Protein AF-A0A072TR46-F1 (afdb_monomer_lite)

Secondary structure (DSSP, 8-state):
-HHHHHHHHHHSPPPP-----B-SSTTSSPPBTTBEEEEETTEEEEE--

Radius of gyration: 16.88 Å; chains: 1; bounding box: 39×19×39 Å

Sequence (49 aa):
MLIYAFIIFLSIPLPPTRKTIPCKTKVDCPQQIYYVVECLDGFCDYWRD

Structure (mmCIF, N/CA/C/O backbone):
data_AF-A0A072TR46-F1
#
_entry.id   AF-A0A072TR46-F1
#
loop_
_atom_site.group_PDB
_atom_site.id
_atom_site.type_symbol
_atom_site.label_atom_id
_atom_site.label_alt_id
_atom_site.label_comp_id
_atom_site.label_asym_id
_atom_site.label_entity_id
_atom_site.label_seq_id
_atom_site.pdbx_PDB_ins_code
_atom_site.Cartn_x
_atom_site.Cartn_y
_atom_site.Cartn_z
_atom_site.occupancy
_atom_site.B_iso_or_equiv
_atom_site.auth_seq_id
_atom_site.auth_comp_id
_atom_site.auth_asym_id
_atom_site.auth_atom_id
_atom_site.pdbx_PDB_model_num
ATOM 1 N N . MET A 1 1 ? -27.208 -7.944 27.698 1.00 61.38 1 MET A N 1
ATOM 2 C CA . MET A 1 1 ? -26.272 -8.844 26.979 1.00 61.38 1 MET A CA 1
ATOM 3 C C . MET A 1 1 ? -25.592 -8.195 25.758 1.00 61.38 1 MET A C 1
ATOM 5 O O . MET A 1 1 ? -24.795 -8.854 25.113 1.00 61.38 1 MET A O 1
ATOM 9 N N . LEU A 1 2 ? -25.818 -6.903 25.464 1.00 58.72 2 LEU A N 1
ATOM 10 C CA . LEU A 1 2 ? -25.221 -6.194 24.312 1.00 58.72 2 LEU A CA 1
ATOM 11 C C . LEU A 1 2 ? -23.759 -5.752 24.516 1.00 58.72 2 LEU A C 1
ATOM 13 O O . LEU A 1 2 ? -23.021 -5.589 23.551 1.00 58.72 2 LEU A O 1
ATOM 17 N N . ILE A 1 3 ? -23.330 -5.594 25.772 1.00 61.16 3 ILE A N 1
ATOM 18 C CA . ILE A 1 3 ? -21.981 -5.121 26.131 1.00 61.16 3 ILE A CA 1
ATOM 19 C C . ILE A 1 3 ? -20.909 -6.109 25.653 1.00 61.16 3 ILE A C 1
ATOM 21 O O . ILE A 1 3 ? -19.856 -5.709 25.168 1.00 61.16 3 ILE A O 1
ATOM 25 N N . TYR A 1 4 ? -21.205 -7.408 25.729 1.00 60.09 4 TYR A N 1
ATOM 26 C CA . TYR A 1 4 ? -20.256 -8.462 25.379 1.00 60.09 4 TYR A CA 1
ATOM 27 C C . TYR A 1 4 ? -19.943 -8.489 23.877 1.00 60.09 4 TYR A C 1
ATOM 29 O O . TYR A 1 4 ? -18.789 -8.642 23.492 1.00 60.09 4 TYR A O 1
ATOM 37 N N . ALA A 1 5 ? -20.949 -8.262 23.024 1.00 62.31 5 ALA A N 1
ATOM 38 C CA . ALA A 1 5 ? -20.763 -8.215 21.574 1.00 62.31 5 ALA A CA 1
ATOM 39 C C . ALA A 1 5 ? -19.880 -7.032 21.140 1.00 62.31 5 ALA A C 1
ATOM 41 O O . ALA A 1 5 ? -19.050 -7.176 20.247 1.00 62.31 5 ALA A O 1
ATOM 42 N N . PHE A 1 6 ? -20.005 -5.882 21.808 1.00 62.00 6 PHE A N 1
ATOM 43 C CA . PHE A 1 6 ? -19.208 -4.692 21.499 1.00 62.00 6 PHE A CA 1
ATOM 44 C C . PHE A 1 6 ? -17.722 -4.872 21.858 1.00 62.00 6 PHE A C 1
ATOM 46 O O . PHE A 1 6 ? -16.839 -4.436 21.122 1.00 62.00 6 PHE A O 1
ATOM 53 N N . ILE A 1 7 ? -17.441 -5.579 22.959 1.00 67.50 7 ILE A N 1
ATOM 54 C CA . ILE A 1 7 ? -16.074 -5.920 23.383 1.00 67.50 7 ILE A CA 1
ATOM 55 C C . ILE A 1 7 ? -15.415 -6.888 22.390 1.00 67.50 7 ILE A C 1
ATOM 57 O O . ILE A 1 7 ? -14.231 -6.738 22.088 1.00 67.50 7 ILE A O 1
ATOM 61 N N . ILE A 1 8 ? -16.176 -7.843 21.844 1.00 66.75 8 ILE A N 1
ATOM 62 C CA . ILE A 1 8 ? -15.680 -8.782 20.826 1.00 66.75 8 ILE A CA 1
ATOM 63 C C . ILE A 1 8 ? -15.248 -8.023 19.567 1.00 66.75 8 ILE A C 1
ATOM 65 O O . ILE A 1 8 ? -14.154 -8.253 19.072 1.00 66.75 8 ILE A O 1
ATOM 69 N N . PHE A 1 9 ? -16.040 -7.057 19.093 1.00 64.69 9 PHE A N 1
ATOM 70 C CA . PHE A 1 9 ? -15.664 -6.235 17.935 1.00 64.69 9 PHE A CA 1
ATOM 71 C C . PHE A 1 9 ? -14.377 -5.425 18.153 1.00 64.69 9 PHE A C 1
ATOM 73 O O . PHE A 1 9 ? -13.553 -5.342 17.247 1.00 64.69 9 PHE A O 1
ATOM 80 N N . LEU A 1 10 ? -14.175 -4.865 19.351 1.00 64.50 10 LEU A N 1
ATOM 81 C CA . LEU A 1 10 ? -12.965 -4.104 19.704 1.00 64.50 10 LEU A CA 1
ATOM 82 C C . LEU A 1 10 ? -11.706 -4.970 19.836 1.00 64.50 10 LEU A C 1
ATOM 84 O O . LEU A 1 10 ? -10.596 -4.452 19.745 1.00 64.50 10 LEU A O 1
ATOM 88 N N . SER A 1 11 ? -11.872 -6.268 20.082 1.00 71.38 11 SER A N 1
ATOM 89 C CA . SER A 1 11 ? -10.768 -7.217 20.249 1.00 71.38 11 SER A CA 1
ATOM 90 C C . SER A 1 11 ? -10.405 -7.955 18.963 1.00 71.38 11 SER A C 1
ATOM 92 O O . SER A 1 11 ? -9.424 -8.696 18.963 1.00 71.38 11 SER A O 1
ATOM 94 N N . ILE A 1 12 ? -11.128 -7.723 17.860 1.00 75.69 12 ILE A N 1
ATOM 95 C CA . ILE A 1 12 ? -10.689 -8.154 16.534 1.00 75.69 12 ILE A CA 1
ATOM 96 C C . ILE A 1 12 ? -9.498 -7.264 16.164 1.00 75.69 12 ILE A C 1
ATOM 98 O O . ILE A 1 12 ? -9.690 -6.063 15.950 1.00 75.69 12 ILE A O 1
ATOM 102 N N . PRO A 1 13 ? -8.267 -7.803 16.101 1.00 63.81 13 PRO A N 1
ATOM 103 C CA . PRO A 1 13 ? -7.147 -7.027 15.607 1.00 63.81 13 PRO A CA 1
ATOM 104 C C .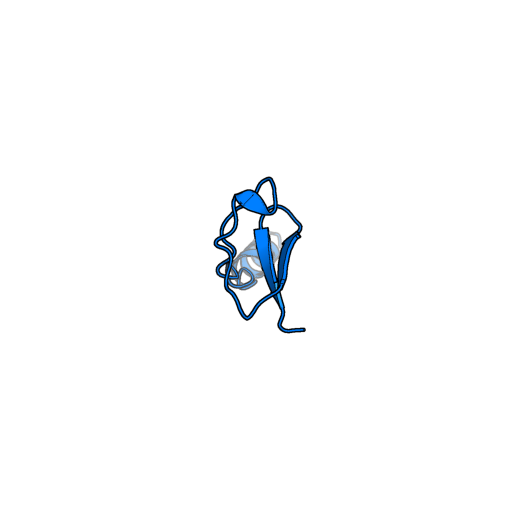 PRO A 1 13 ? -7.501 -6.602 14.186 1.00 63.81 13 PRO A C 1
ATOM 106 O O . PRO A 1 13 ? -7.772 -7.456 13.336 1.00 63.81 13 PRO A O 1
ATOM 109 N N . LEU A 1 14 ? -7.543 -5.289 13.935 1.00 61.31 14 LEU A N 1
ATOM 110 C CA . LEU A 1 14 ? -7.641 -4.806 12.565 1.00 61.31 14 LEU A CA 1
ATOM 111 C C . LEU A 1 14 ? -6.520 -5.501 11.786 1.00 61.31 14 LEU A C 1
ATOM 113 O O . LEU A 1 14 ? -5.384 -5.515 12.283 1.00 61.31 14 LEU A O 1
ATOM 117 N N . PRO A 1 15 ? -6.818 -6.116 10.622 1.00 59.91 15 PRO A N 1
ATOM 118 C CA . PRO A 1 15 ? -5.769 -6.697 9.807 1.00 59.91 15 PRO A CA 1
ATOM 119 C C . PRO A 1 15 ? -4.706 -5.615 9.643 1.00 59.91 15 PRO A C 1
ATOM 121 O O . PRO A 1 15 ? -5.078 -4.446 9.462 1.00 59.91 15 PRO A O 1
ATOM 124 N N . PRO A 1 16 ? -3.411 -5.959 9.797 1.00 52.72 16 PRO A N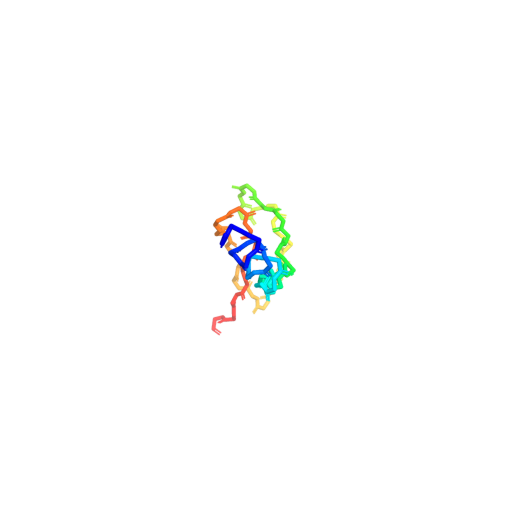 1
ATOM 125 C CA . PRO A 1 16 ? -2.360 -4.971 9.654 1.00 52.72 16 PRO A CA 1
ATOM 126 C C . PRO A 1 16 ? -2.661 -4.236 8.361 1.00 52.72 16 PRO A C 1
ATOM 128 O O . PRO A 1 16 ? -2.970 -4.886 7.357 1.00 52.72 16 PRO A O 1
ATOM 131 N N . THR A 1 17 ? -2.645 -2.904 8.403 1.00 54.28 17 THR A N 1
ATOM 132 C CA . THR A 1 17 ? -2.563 -2.108 7.191 1.00 54.28 17 THR A CA 1
ATOM 133 C C . THR A 1 17 ? -1.300 -2.603 6.510 1.00 54.28 17 THR A C 1
ATOM 135 O O . THR A 1 17 ? -0.183 -2.165 6.794 1.00 54.28 17 THR A O 1
ATOM 138 N N . ARG A 1 18 ? -1.475 -3.625 5.658 1.00 56.56 18 ARG A N 1
ATOM 139 C CA . ARG A 1 18 ? -0.539 -4.048 4.630 1.00 56.56 18 ARG A CA 1
ATOM 140 C C . ARG A 1 18 ? -0.071 -2.707 4.090 1.00 56.56 18 ARG A C 1
ATOM 142 O O . ARG A 1 18 ? -0.909 -1.828 3.911 1.00 56.56 18 ARG A O 1
ATOM 149 N N . LYS A 1 19 ? 1.239 -2.458 4.051 1.00 56.88 19 LYS A N 1
ATOM 150 C CA . LYS A 1 19 ? 1.806 -1.160 3.653 1.00 56.88 19 LYS A CA 1
ATOM 151 C C . LYS A 1 19 ? 1.500 -0.931 2.174 1.00 56.88 19 LYS A C 1
ATOM 153 O O . LYS A 1 19 ? 2.377 -0.986 1.324 1.00 56.88 19 LYS A O 1
ATOM 158 N N . THR A 1 20 ? 0.230 -0.788 1.869 1.00 62.47 20 THR A N 1
ATOM 159 C CA . THR A 1 20 ? -0.338 -0.765 0.559 1.00 62.47 20 THR A CA 1
ATOM 160 C C . THR A 1 20 ? -0.502 0.697 0.282 1.00 62.47 20 THR A C 1
ATOM 162 O O . THR A 1 20 ? -1.365 1.393 0.816 1.00 62.47 20 THR A O 1
ATOM 165 N N . ILE A 1 21 ? 0.457 1.183 -0.486 1.00 79.31 21 ILE A N 1
ATOM 166 C CA . ILE A 1 21 ? 0.386 2.495 -1.091 1.00 79.31 21 ILE A CA 1
ATOM 167 C C . ILE A 1 21 ? -0.980 2.549 -1.791 1.00 79.31 21 ILE A C 1
ATOM 169 O O . ILE A 1 21 ? -1.286 1.635 -2.564 1.00 79.31 21 ILE A O 1
ATOM 173 N N . PRO A 1 22 ? -1.845 3.519 -1.453 1.00 83.56 22 PRO A N 1
ATOM 174 C CA . PRO A 1 22 ? -3.139 3.621 -2.098 1.00 83.56 22 PRO A CA 1
ATOM 175 C C . PRO A 1 22 ? -2.918 3.931 -3.577 1.00 83.56 22 PRO A C 1
ATOM 177 O O . PRO A 1 22 ? -2.075 4.759 -3.923 1.00 83.56 22 PRO A O 1
ATOM 180 N N . CYS A 1 23 ? -3.674 3.276 -4.445 1.00 85.94 23 CYS A N 1
ATOM 181 C CA . CYS A 1 23 ? -3.580 3.468 -5.884 1.00 85.94 23 CYS A CA 1
ATOM 182 C C . CYS A 1 23 ? -4.968 3.528 -6.506 1.00 85.94 23 CYS A C 1
ATOM 184 O O . CYS A 1 23 ? -5.918 2.899 -6.041 1.00 85.94 23 CYS A O 1
ATOM 186 N N . LYS A 1 24 ? -5.083 4.293 -7.589 1.00 87.19 24 LYS A N 1
ATOM 187 C CA . LYS A 1 24 ? -6.246 4.261 -8.480 1.00 87.19 24 LYS A CA 1
ATOM 188 C C . LYS A 1 24 ? -5.927 3.461 -9.737 1.00 87.19 24 LYS A C 1
ATOM 190 O O . LYS A 1 24 ? -6.800 2.838 -10.332 1.00 87.19 24 LYS A O 1
ATOM 195 N N . THR A 1 25 ? -4.665 3.501 -10.144 1.00 83.00 25 THR A N 1
ATOM 196 C CA . THR A 1 25 ? -4.113 2.805 -11.298 1.00 83.00 25 THR A CA 1
ATOM 197 C C . THR A 1 25 ? -2.710 2.299 -10.970 1.00 83.00 25 THR A C 1
ATOM 199 O O . THR A 1 25 ? -2.054 2.801 -10.060 1.00 83.00 25 THR A O 1
ATOM 202 N N . LYS A 1 26 ? -2.195 1.343 -11.751 1.00 81.69 26 LYS A N 1
ATOM 203 C CA . LYS A 1 26 ? -0.828 0.810 -11.577 1.00 81.69 26 LYS A CA 1
ATOM 204 C C . LYS A 1 26 ? 0.289 1.864 -11.662 1.00 81.69 26 LYS A C 1
ATOM 206 O O . LYS A 1 26 ? 1.407 1.594 -11.248 1.00 81.69 26 LYS A O 1
ATOM 211 N N . VAL A 1 27 ? 0.004 3.036 -12.236 1.00 82.56 27 VAL A N 1
ATOM 212 C CA . VAL A 1 27 ? 0.968 4.139 -12.406 1.00 82.56 27 VAL A CA 1
ATOM 213 C C . VAL A 1 27 ? 1.188 4.896 -11.094 1.00 82.56 27 VAL A C 1
ATOM 215 O O . VAL A 1 27 ? 2.247 5.481 -10.897 1.00 82.56 27 VAL A O 1
ATOM 218 N N . ASP A 1 28 ? 0.217 4.839 -10.179 1.00 82.56 28 ASP A N 1
ATOM 219 C CA . ASP A 1 28 ? 0.322 5.457 -8.853 1.00 82.56 28 ASP A CA 1
ATOM 220 C C . ASP A 1 28 ? 1.268 4.669 -7.930 1.00 82.56 28 ASP A C 1
ATOM 222 O O . ASP A 1 28 ? 1.724 5.175 -6.905 1.00 82.56 28 ASP A O 1
ATOM 226 N N . CYS A 1 29 ? 1.575 3.422 -8.297 1.00 85.12 29 CYS A N 1
ATOM 227 C CA . CYS A 1 29 ? 2.460 2.558 -7.540 1.00 85.12 29 CYS A CA 1
ATOM 228 C C . CYS A 1 29 ? 3.921 2.775 -7.955 1.00 85.12 29 CYS A C 1
ATOM 230 O O . CYS A 1 29 ? 4.227 2.759 -9.152 1.00 85.12 29 CYS A O 1
ATOM 232 N N . PRO A 1 30 ? 4.864 2.913 -7.003 1.00 83.12 30 PRO A N 1
ATOM 233 C CA . PRO A 1 30 ? 6.278 2.983 -7.342 1.00 83.12 30 PR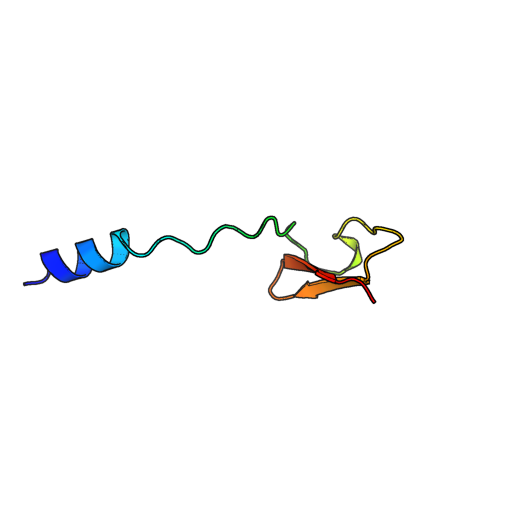O A CA 1
ATOM 234 C C . PRO A 1 30 ? 6.703 1.692 -8.040 1.00 83.12 30 PRO A C 1
ATOM 236 O O . PRO A 1 30 ? 6.618 0.607 -7.462 1.00 83.12 30 PRO A O 1
ATOM 239 N N . GLN A 1 31 ? 7.155 1.820 -9.286 1.00 76.94 31 GLN A N 1
ATOM 240 C CA . GLN A 1 31 ? 7.690 0.703 -10.055 1.00 76.94 31 GLN A CA 1
ATOM 241 C C . GLN A 1 31 ? 9.027 0.264 -9.460 1.00 76.94 31 GLN A C 1
ATOM 243 O O . GLN A 1 31 ? 9.933 1.074 -9.261 1.00 76.94 31 GLN A O 1
ATOM 248 N N . GLN A 1 32 ? 9.158 -1.033 -9.197 1.00 76.19 32 GLN A N 1
ATOM 249 C CA . GLN A 1 32 ? 10.422 -1.653 -8.819 1.00 76.19 32 GLN A CA 1
ATOM 250 C C . GLN A 1 32 ? 10.821 -2.651 -9.903 1.00 76.19 32 GLN A C 1
ATOM 252 O O . GLN A 1 32 ? 10.003 -3.441 -10.350 1.00 76.19 32 GLN A O 1
ATOM 257 N N . ILE A 1 33 ? 12.092 -2.633 -10.306 1.00 72.00 33 ILE A N 1
ATOM 258 C CA . ILE A 1 33 ? 12.617 -3.411 -11.446 1.00 72.00 33 ILE A CA 1
ATOM 259 C C . ILE A 1 33 ? 12.437 -4.933 -11.253 1.00 72.00 33 ILE A C 1
ATOM 261 O O . ILE A 1 33 ? 12.373 -5.676 -12.225 1.00 72.00 33 ILE A O 1
ATOM 265 N N . TYR A 1 34 ? 12.334 -5.393 -10.003 1.00 77.94 34 TYR A N 1
ATOM 266 C CA . TYR A 1 34 ? 12.280 -6.813 -9.632 1.00 77.94 34 TYR A CA 1
ATOM 267 C C . TYR A 1 34 ? 10.890 -7.309 -9.216 1.00 77.94 34 TYR A C 1
ATOM 269 O O . TYR A 1 34 ? 10.766 -8.454 -8.783 1.00 77.94 34 TYR A O 1
ATOM 277 N N . TYR A 1 35 ? 9.870 -6.451 -9.281 1.00 79.00 35 TYR A N 1
ATOM 278 C CA . TYR A 1 35 ? 8.522 -6.785 -8.838 1.00 79.00 35 TYR A CA 1
ATOM 279 C C . TYR A 1 35 ? 7.505 -6.347 -9.882 1.00 79.00 35 TYR A C 1
ATOM 281 O O . TYR A 1 35 ? 7.497 -5.196 -10.322 1.00 79.00 35 TYR A O 1
ATOM 289 N N . VAL A 1 36 ? 6.617 -7.266 -10.236 1.00 81.31 36 VAL A N 1
ATOM 290 C CA . VAL A 1 36 ? 5.387 -6.929 -10.937 1.00 81.31 36 VAL A CA 1
ATOM 291 C C . VAL A 1 36 ? 4.489 -6.209 -9.938 1.00 81.31 36 VAL A C 1
ATOM 293 O O . VAL A 1 36 ? 4.362 -6.625 -8.784 1.00 81.31 36 VAL A O 1
ATOM 296 N N . VAL A 1 37 ? 3.923 -5.087 -10.376 1.00 86.69 37 VAL A N 1
ATOM 297 C CA . VAL A 1 37 ? 3.070 -4.237 -9.551 1.00 86.69 37 VAL A CA 1
ATOM 298 C C . VAL A 1 37 ? 1.688 -4.117 -10.172 1.00 86.69 37 VAL A C 1
ATOM 300 O O . VAL A 1 37 ? 1.551 -3.732 -11.338 1.00 86.69 37 VAL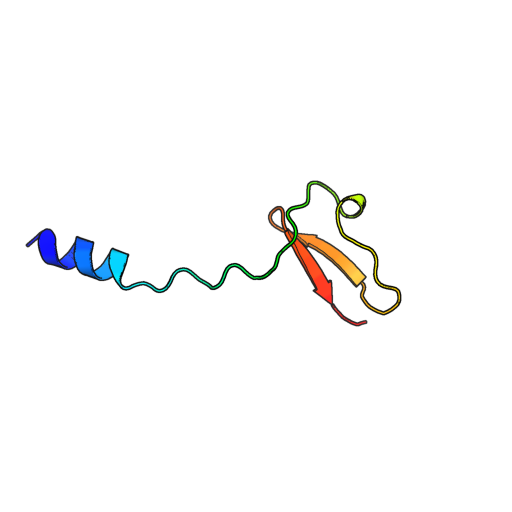 A O 1
ATOM 303 N N . GLU A 1 38 ? 0.661 -4.398 -9.378 1.00 86.75 38 GLU A N 1
ATOM 304 C CA . GLU A 1 38 ? -0.729 -4.149 -9.746 1.00 86.75 38 GLU A CA 1
ATOM 305 C C . GLU A 1 38 ? -1.460 -3.371 -8.662 1.00 86.75 38 GLU A C 1
ATOM 307 O O . GLU A 1 38 ? -1.062 -3.324 -7.500 1.00 86.75 38 GLU A O 1
ATOM 312 N N . CYS A 1 39 ? -2.546 -2.731 -9.082 1.00 86.56 39 CYS A N 1
ATOM 313 C CA . CYS A 1 39 ? -3.447 -2.035 -8.188 1.00 86.56 39 CYS A CA 1
ATOM 314 C C . CYS A 1 39 ? -4.672 -2.920 -7.945 1.00 86.56 39 CYS A C 1
ATOM 316 O O . CYS A 1 39 ? -5.515 -3.052 -8.834 1.00 86.56 39 CYS A O 1
ATOM 318 N N . LEU A 1 40 ? -4.754 -3.524 -6.760 1.00 85.25 40 LEU A N 1
ATOM 319 C CA . LEU A 1 40 ? -5.831 -4.423 -6.345 1.00 85.25 40 LEU A CA 1
ATOM 320 C C . LEU A 1 40 ? -6.542 -3.824 -5.133 1.00 85.25 40 LEU A C 1
ATOM 322 O O . LEU A 1 40 ? -5.898 -3.378 -4.192 1.00 85.25 40 LEU A O 1
ATOM 326 N N . ASP A 1 41 ? -7.873 -3.757 -5.175 1.00 83.88 41 ASP A N 1
ATOM 327 C CA . ASP A 1 41 ? -8.706 -3.209 -4.091 1.00 83.88 41 ASP A CA 1
ATOM 328 C C . ASP A 1 41 ? -8.310 -1.792 -3.619 1.00 83.88 41 ASP A C 1
ATOM 330 O O . ASP A 1 41 ? -8.495 -1.423 -2.460 1.00 83.88 41 ASP A O 1
ATOM 334 N N . GLY A 1 42 ? -7.772 -0.972 -4.532 1.00 84.62 42 GLY A N 1
ATOM 335 C CA . GLY A 1 42 ? -7.321 0.396 -4.242 1.00 84.62 42 GLY A CA 1
ATOM 336 C C . GLY A 1 42 ? -5.926 0.479 -3.619 1.00 84.62 42 GLY A C 1
ATOM 337 O O . GLY A 1 42 ? -5.554 1.511 -3.058 1.00 84.62 42 GLY A O 1
ATOM 338 N N . PHE A 1 43 ? -5.155 -0.602 -3.712 1.00 87.75 43 PHE A N 1
ATOM 339 C CA . PHE A 1 43 ? -3.891 -0.797 -3.023 1.00 87.75 43 PHE A CA 1
ATOM 340 C C . PHE A 1 43 ? -2.834 -1.436 -3.933 1.00 87.75 43 PHE A C 1
ATOM 342 O O . PHE A 1 43 ? -3.124 -2.351 -4.698 1.00 87.75 43 PHE A O 1
ATOM 349 N N . CYS A 1 44 ? -1.594 -0.945 -3.860 1.00 85.69 44 CYS A N 1
ATOM 350 C CA . CYS A 1 44 ? -0.483 -1.515 -4.619 1.00 85.69 44 CYS A CA 1
ATOM 351 C C . CYS A 1 44 ? -0.089 -2.871 -4.038 1.00 85.69 44 CYS A C 1
ATOM 353 O O . CYS A 1 44 ? 0.325 -2.945 -2.876 1.00 85.69 44 CYS A O 1
ATOM 355 N N . ASP A 1 45 ? -0.173 -3.914 -4.852 1.00 85.12 45 ASP A N 1
ATOM 356 C CA . ASP A 1 45 ? 0.326 -5.242 -4.528 1.00 85.12 45 ASP A CA 1
ATOM 357 C C . ASP A 1 45 ? 1.537 -5.568 -5.418 1.00 85.12 45 ASP A C 1
ATOM 359 O O . ASP A 1 45 ? 1.612 -5.158 -6.580 1.00 85.12 45 ASP A O 1
ATOM 363 N N . TYR A 1 46 ? 2.527 -6.227 -4.819 1.00 84.81 46 TYR A N 1
ATOM 364 C CA . TYR A 1 46 ? 3.841 -6.474 -5.405 1.00 84.81 46 TYR A CA 1
ATOM 365 C C . TYR A 1 46 ? 4.152 -7.960 -5.322 1.00 84.81 46 TYR A C 1
ATOM 367 O O . TYR A 1 46 ? 4.248 -8.518 -4.226 1.00 84.81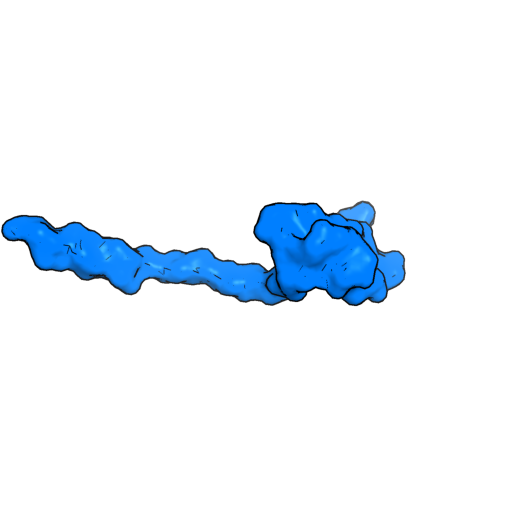 46 TYR A O 1
ATOM 375 N N . TRP A 1 47 ? 4.401 -8.588 -6.463 1.00 79.81 47 TRP A N 1
ATOM 376 C CA . TRP A 1 47 ? 4.869 -9.969 -6.522 1.00 79.81 47 TRP A CA 1
ATOM 377 C C . TRP A 1 47 ? 6.108 -10.080 -7.390 1.00 79.81 47 TRP A C 1
ATOM 379 O O . TRP A 1 47 ? 6.343 -9.299 -8.310 1.00 79.81 47 TRP A O 1
ATOM 389 N N . ARG A 1 48 ? 6.953 -11.040 -7.033 1.00 75.06 48 ARG A N 1
ATOM 390 C CA . ARG A 1 48 ? 8.099 -11.424 -7.843 1.00 75.06 48 ARG A CA 1
ATOM 391 C C . ARG A 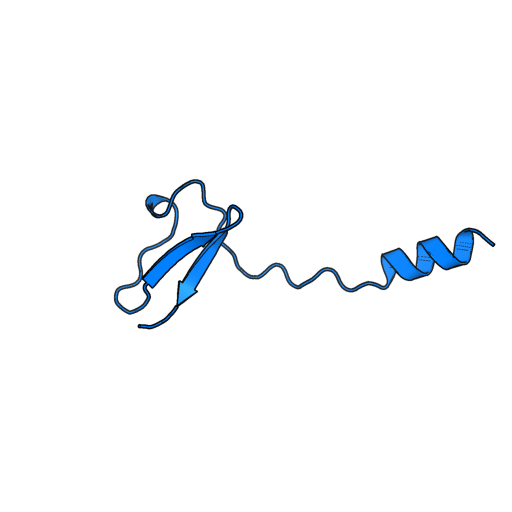1 48 ? 7.597 -12.437 -8.869 1.00 75.06 48 ARG A C 1
ATOM 393 O O . ARG A 1 48 ? 6.889 -13.359 -8.467 1.00 75.06 48 ARG A O 1
ATOM 400 N N . ASP A 1 49 ? 7.937 -12.228 -10.136 1.00 63.38 49 ASP A N 1
ATOM 401 C CA . ASP A 1 49 ? 7.786 -13.251 -11.183 1.00 63.38 49 ASP A CA 1
ATOM 402 C C . ASP A 1 49 ? 8.606 -14.514 -10.850 1.00 63.38 49 ASP A C 1
ATOM 404 O O . ASP A 1 49 ? 9.712 -14.369 -10.265 1.00 63.38 49 ASP A O 1
#

InterPro domains:
  IPR009810 Late nodulin domain [PF07127] (1-44)

Organism: Medicago truncatula (NCBI:txid3880)

pLDDT: mean 73.81, std 10.99, range [52.72, 87.75]

Foldseek 3Di:
DVVVVVVVVVPPPDDPPPVFQFAPFQVSDDDDPQWDWGQDPRTIDTDGD